Protein AF-A0A401TWD2-F1 (afdb_monomer_lite)

Foldseek 3Di:
DVQVVVVWAFDDDAFDWDDDPNWIKGWGWTQHPVRDIDIDIDTDD

Organism: Chiloscyllium punctatum (NCBI:txid137246)

Structure (mmCIF, N/CA/C/O backbone):
data_AF-A0A401TWD2-F1
#
_entry.id   AF-A0A401TWD2-F1
#
loop_
_atom_site.group_PDB
_atom_site.id
_atom_site.type_symbol
_atom_site.label_atom_id
_atom_site.label_alt_id
_atom_site.label_comp_id
_atom_site.label_asym_id
_atom_site.label_entity_id
_atom_site.label_seq_id
_atom_site.pdbx_PDB_ins_code
_atom_site.Cartn_x
_atom_site.Cartn_y
_atom_site.Cartn_z
_atom_site.occupancy
_atom_site.B_iso_or_equiv
_atom_site.auth_seq_id
_atom_site.auth_comp_id
_atom_site.auth_asym_id
_atom_site.auth_atom_id
_atom_site.pdbx_PDB_model_num
ATOM 1 N N . ALA A 1 1 ? -10.038 4.399 -2.406 1.00 77.81 1 ALA A N 1
ATOM 2 C CA . ALA A 1 1 ? -9.332 3.498 -1.470 1.00 77.81 1 ALA A CA 1
ATOM 3 C C . ALA A 1 1 ? -10.342 2.573 -0.787 1.00 77.81 1 ALA A C 1
ATOM 5 O O . ALA A 1 1 ? -10.992 2.994 0.160 1.00 77.81 1 ALA A O 1
ATOM 6 N N . ALA A 1 2 ? -10.522 1.346 -1.292 1.00 89.12 2 ALA A N 1
ATOM 7 C CA . ALA A 1 2 ? -11.579 0.442 -0.820 1.00 89.12 2 ALA A CA 1
ATOM 8 C C . ALA A 1 2 ? -11.351 -0.060 0.615 1.00 89.12 2 ALA A C 1
ATOM 10 O O . ALA A 1 2 ? -12.264 -0.006 1.430 1.00 89.12 2 ALA A O 1
ATOM 11 N N . GLY A 1 3 ? -10.129 -0.488 0.951 1.00 90.56 3 GLY A N 1
ATOM 12 C CA . GLY A 1 3 ? -9.840 -1.000 2.294 1.00 90.56 3 GLY A CA 1
ATOM 13 C C . GLY A 1 3 ? -10.009 0.053 3.395 1.00 90.56 3 GLY A C 1
ATOM 14 O O . GLY A 1 3 ? -10.562 -0.254 4.442 1.00 90.56 3 GLY A O 1
ATOM 15 N N . VAL A 1 4 ? -9.645 1.315 3.128 1.00 93.06 4 VAL A N 1
ATOM 16 C CA . VAL A 1 4 ? -9.870 2.426 4.074 1.00 93.06 4 VAL A CA 1
ATOM 17 C C . VAL A 1 4 ? -11.359 2.705 4.281 1.00 93.06 4 VAL A C 1
ATOM 19 O O . VAL A 1 4 ? -11.800 2.879 5.412 1.00 93.06 4 VAL A O 1
ATOM 22 N N . ALA A 1 5 ? -12.154 2.678 3.207 1.00 95.31 5 ALA A N 1
ATOM 23 C CA . ALA A 1 5 ? -13.604 2.850 3.294 1.00 95.31 5 ALA A CA 1
ATOM 24 C C . ALA A 1 5 ? -14.304 1.739 4.107 1.00 95.31 5 ALA A C 1
ATOM 26 O O . ALA A 1 5 ? -15.411 1.952 4.587 1.00 95.31 5 ALA A O 1
ATOM 27 N N . ASN A 1 6 ? -13.653 0.584 4.290 1.00 95.44 6 ASN A N 1
ATOM 28 C CA . ASN A 1 6 ? -14.143 -0.546 5.086 1.00 95.44 6 ASN A CA 1
ATOM 29 C C . ASN A 1 6 ? -13.444 -0.661 6.458 1.00 95.44 6 ASN A C 1
ATOM 3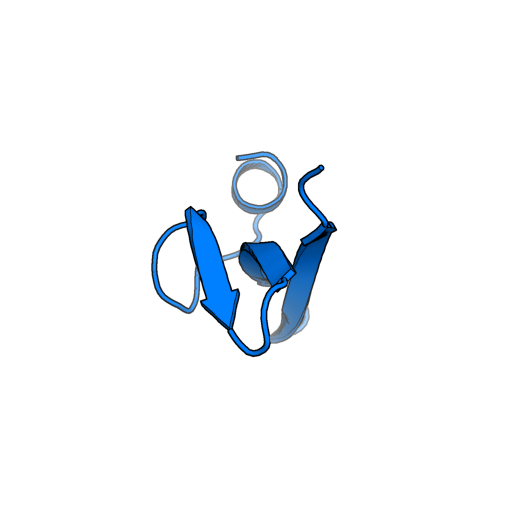1 O O . ASN A 1 6 ? -13.431 -1.728 7.062 1.00 95.44 6 ASN A O 1
ATOM 35 N N . GLY A 1 7 ? -12.844 0.428 6.954 1.00 94.31 7 GLY A N 1
ATOM 36 C CA . GLY A 1 7 ? -12.268 0.496 8.303 1.00 94.31 7 GLY A CA 1
ATOM 37 C C . GLY A 1 7 ? -10.793 0.099 8.413 1.00 94.31 7 GLY A C 1
ATOM 38 O O . GLY A 1 7 ? -10.219 0.183 9.498 1.00 94.31 7 GLY A O 1
ATOM 39 N N . GLY A 1 8 ? -10.148 -0.271 7.304 1.00 95.31 8 GLY A N 1
ATOM 40 C CA . GLY A 1 8 ? -8.702 -0.464 7.267 1.00 95.31 8 GLY A CA 1
ATOM 41 C C . GLY A 1 8 ? -7.941 0.853 7.450 1.00 95.31 8 GLY A C 1
ATOM 42 O O . GLY A 1 8 ? -8.397 1.923 7.046 1.00 95.31 8 GLY A O 1
ATOM 43 N N . LYS A 1 9 ? -6.746 0.794 8.038 1.00 96.00 9 LYS A N 1
ATOM 44 C CA . LYS A 1 9 ? -5.904 1.978 8.273 1.00 96.00 9 LYS A CA 1
ATOM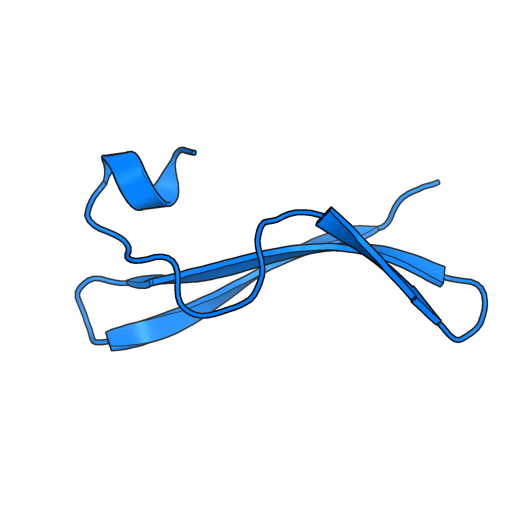 45 C C . LYS A 1 9 ? -4.691 1.981 7.343 1.00 96.00 9 LYS A C 1
ATOM 47 O O . LYS A 1 9 ? -4.026 0.951 7.256 1.00 96.00 9 LYS A O 1
ATOM 52 N N . PRO A 1 10 ? -4.355 3.094 6.668 1.00 94.44 10 PRO A N 1
ATOM 53 C CA . PRO A 1 10 ? -3.055 3.221 6.013 1.00 94.44 10 PRO A CA 1
ATOM 54 C C . PRO A 1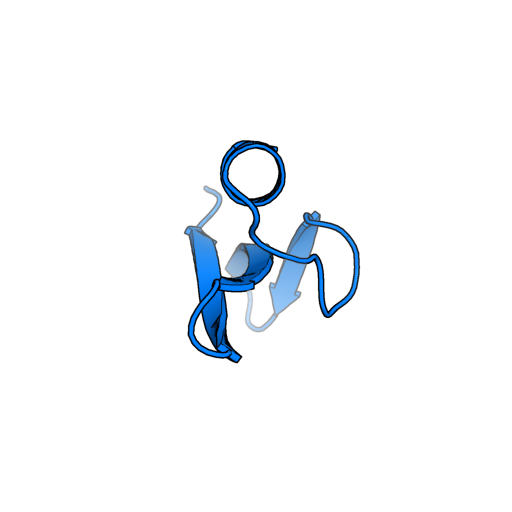 10 ? -1.945 3.167 7.069 1.00 94.44 10 PRO A C 1
ATOM 56 O O . PRO A 1 10 ? -2.098 3.722 8.156 1.00 94.44 10 PRO A O 1
ATOM 59 N N . ILE A 1 11 ? -0.854 2.464 6.767 1.00 93.81 11 ILE A N 1
ATOM 60 C CA . ILE A 1 11 ? 0.220 2.183 7.742 1.00 93.81 11 ILE A CA 1
ATOM 61 C C . ILE A 1 11 ? 1.638 2.409 7.223 1.00 93.81 11 ILE A C 1
ATOM 63 O O . ILE A 1 11 ? 2.584 2.281 7.993 1.00 93.81 11 ILE A O 1
ATOM 67 N N . GLU A 1 12 ? 1.794 2.720 5.943 1.00 91.62 12 GLU A N 1
ATOM 68 C CA . GLU A 1 12 ? 3.081 3.029 5.319 1.00 91.62 12 GLU A CA 1
ATOM 69 C C . GLU A 1 12 ? 2.913 4.225 4.379 1.00 91.62 12 GLU A C 1
ATOM 71 O O . GLU A 1 12 ? 1.898 4.929 4.424 1.00 91.62 12 GLU A O 1
ATOM 76 N N . ASP A 1 13 ? 3.900 4.422 3.508 1.00 89.94 13 ASP A N 1
ATOM 77 C CA . ASP A 1 13 ? 3.826 5.348 2.394 1.00 89.94 13 ASP A CA 1
ATOM 78 C C . ASP A 1 13 ? 2.557 5.141 1.553 1.00 89.94 13 ASP A C 1
ATOM 80 O O . ASP A 1 13 ? 2.049 4.016 1.425 1.00 89.94 13 ASP A O 1
ATOM 84 N N . PRO A 1 14 ? 2.070 6.211 0.904 1.00 93.19 14 PRO A N 1
ATOM 85 C CA . PRO A 1 14 ? 0.931 6.126 0.010 1.00 93.19 14 PRO A CA 1
ATOM 86 C C . PRO A 1 14 ? 1.086 5.032 -1.063 1.00 93.19 14 PRO A C 1
ATOM 88 O O . PRO A 1 14 ? 2.208 4.755 -1.521 1.00 93.19 14 PRO A O 1
ATOM 91 N N . PRO A 1 15 ? -0.042 4.444 -1.514 1.00 95.31 15 PRO A N 1
ATOM 92 C CA . PRO A 1 15 ? -0.051 3.507 -2.627 1.00 95.31 15 PRO A CA 1
ATOM 93 C C . PRO A 1 15 ? 0.668 4.066 -3.854 1.00 95.31 15 PRO A C 1
ATOM 95 O O . PRO A 1 15 ? 0.416 5.199 -4.268 1.00 95.31 15 PRO A O 1
ATOM 98 N N . GLY A 1 16 ? 1.556 3.276 -4.451 1.00 95.19 16 GLY A N 1
ATOM 99 C CA . GLY A 1 16 ? 2.336 3.746 -5.588 1.00 95.19 16 GLY A CA 1
ATOM 100 C C . GLY A 1 16 ? 3.286 2.710 -6.162 1.00 95.19 16 GLY A C 1
ATOM 101 O O . GLY A 1 16 ? 3.429 1.602 -5.642 1.00 95.19 16 GLY A O 1
ATOM 102 N N . VAL A 1 17 ? 3.956 3.102 -7.244 1.00 96.38 17 VAL A N 1
ATOM 103 C CA . VAL A 1 17 ? 4.955 2.263 -7.909 1.00 96.38 17 VAL A CA 1
ATOM 104 C C . VAL A 1 17 ? 6.207 2.163 -7.039 1.00 96.38 17 VAL A C 1
ATOM 106 O O . VAL A 1 17 ? 6.644 3.143 -6.435 1.00 96.38 17 VAL A O 1
ATOM 109 N N . ARG A 1 18 ? 6.766 0.961 -6.959 1.00 95.00 18 ARG A N 1
ATOM 110 C CA . ARG A 1 18 ? 8.084 0.643 -6.420 1.00 95.00 18 ARG A CA 1
ATOM 111 C C . ARG A 1 18 ? 8.828 -0.151 -7.486 1.00 95.00 18 ARG A C 1
ATOM 113 O O . ARG A 1 18 ? 8.248 -1.034 -8.118 1.00 95.00 18 ARG A O 1
ATOM 120 N N . GLU A 1 19 ? 10.090 0.189 -7.700 1.00 95.00 19 GLU A N 1
ATOM 121 C CA . GLU A 1 19 ? 10.924 -0.409 -8.740 1.00 95.00 19 GLU A CA 1
ATOM 122 C C . GLU A 1 19 ? 12.177 -1.026 -8.120 1.00 95.00 19 GLU A C 1
ATOM 124 O O . GLU A 1 19 ? 12.808 -0.428 -7.250 1.00 95.00 19 GLU A O 1
ATOM 129 N N . GLY A 1 20 ? 12.521 -2.234 -8.561 1.00 90.94 20 GLY A N 1
ATOM 130 C CA . GLY A 1 20 ? 13.721 -2.944 -8.131 1.00 90.94 20 GLY A CA 1
ATOM 131 C C . GLY A 1 20 ? 13.923 -4.224 -8.935 1.00 90.94 20 GLY A C 1
ATOM 132 O O . GLY A 1 20 ? 12.956 -4.847 -9.367 1.00 90.94 20 GLY A O 1
ATOM 133 N N . ASN A 1 21 ? 15.180 -4.617 -9.160 1.00 90.12 21 ASN A N 1
ATOM 134 C CA . ASN A 1 21 ? 15.551 -5.823 -9.918 1.00 90.12 21 ASN A CA 1
ATOM 135 C C . ASN A 1 21 ? 14.871 -5.935 -11.301 1.00 90.12 21 ASN A C 1
ATOM 137 O O . ASN A 1 21 ? 14.529 -7.030 -11.740 1.00 90.12 21 ASN A O 1
ATOM 141 N N . GLY A 1 22 ? 14.640 -4.801 -11.973 1.00 91.81 22 GLY A N 1
ATOM 142 C CA . GLY A 1 22 ? 13.978 -4.752 -13.282 1.00 91.81 22 GLY A CA 1
ATOM 143 C C . GLY A 1 22 ? 12.463 -4.998 -13.254 1.00 91.81 22 GLY A C 1
ATOM 144 O O . GLY A 1 22 ? 11.862 -5.152 -14.311 1.00 91.81 22 GLY A O 1
ATOM 145 N N . ILE A 1 23 ? 11.836 -5.034 -12.074 1.00 93.81 23 ILE A N 1
ATOM 146 C CA . ILE A 1 23 ? 10.392 -5.234 -11.906 1.00 93.81 23 ILE A CA 1
ATOM 147 C C . ILE A 1 23 ? 9.766 -3.959 -11.339 1.00 93.81 23 ILE A C 1
ATOM 149 O O . ILE A 1 23 ? 10.264 -3.383 -10.370 1.00 93.81 23 ILE A O 1
ATOM 153 N N . LYS A 1 24 ? 8.627 -3.554 -11.909 1.00 96.12 24 LYS A N 1
ATOM 154 C CA . LYS A 1 24 ? 7.777 -2.480 -11.385 1.00 96.12 24 LYS A CA 1
ATOM 155 C C . LYS A 1 24 ? 6.547 -3.074 -10.704 1.00 96.12 24 LYS A C 1
ATOM 157 O O . LYS A 1 24 ? 5.776 -3.812 -11.318 1.00 96.12 24 LYS A O 1
ATOM 162 N N . LEU A 1 25 ? 6.358 -2.756 -9.428 1.00 96.44 25 LEU A N 1
ATOM 163 C CA . LEU A 1 25 ? 5.216 -3.196 -8.627 1.00 96.44 25 LEU A CA 1
ATOM 164 C C . LEU A 1 25 ? 4.433 -1.982 -8.141 1.00 96.44 25 LEU A C 1
ATOM 166 O O . LEU A 1 25 ? 5.008 -1.070 -7.560 1.00 96.44 25 LEU A O 1
ATOM 170 N N . TYR A 1 26 ? 3.118 -1.980 -8.317 1.00 96.44 26 TYR A N 1
ATOM 171 C CA . TYR A 1 26 ? 2.241 -1.079 -7.581 1.00 96.44 26 TYR A CA 1
ATOM 172 C C . TYR A 1 26 ? 1.891 -1.728 -6.241 1.00 96.44 26 TYR A C 1
ATOM 174 O O . TYR A 1 26 ? 1.300 -2.811 -6.217 1.00 96.44 26 TYR A O 1
ATOM 182 N N . LEU A 1 27 ? 2.278 -1.085 -5.139 1.00 96.50 27 LEU A N 1
ATOM 183 C CA . LEU A 1 27 ? 2.069 -1.587 -3.780 1.00 96.50 27 LEU A CA 1
ATOM 184 C C . LEU A 1 27 ? 1.126 -0.675 -2.999 1.00 96.50 27 LEU A C 1
ATOM 186 O O . LEU A 1 27 ? 1.170 0.546 -3.149 1.00 96.50 27 LEU A O 1
ATOM 190 N N . ALA A 1 28 ? 0.303 -1.272 -2.139 1.00 96.75 28 ALA A N 1
ATOM 191 C CA . ALA A 1 28 ? -0.537 -0.570 -1.175 1.00 96.75 28 ALA A CA 1
ATOM 192 C C . ALA A 1 28 ? -0.594 -1.351 0.143 1.00 96.75 28 ALA A C 1
ATOM 194 O O . ALA A 1 28 ? -0.868 -2.553 0.135 1.00 96.75 28 ALA A O 1
ATOM 195 N N . TYR A 1 29 ? -0.387 -0.663 1.267 1.00 96.19 29 TYR A N 1
ATOM 196 C CA . TYR A 1 29 ? -0.368 -1.274 2.595 1.00 96.19 29 TYR A CA 1
ATOM 197 C C . TYR A 1 29 ? -1.503 -0.767 3.471 1.00 96.19 29 TYR A C 1
ATOM 199 O O . TYR A 1 29 ? -1.777 0.433 3.535 1.00 96.19 29 TYR A O 1
ATOM 207 N N . LEU A 1 30 ? -2.136 -1.696 4.181 1.00 96.75 30 LEU A N 1
ATOM 208 C CA . LEU A 1 30 ? -3.192 -1.410 5.142 1.00 96.75 30 LEU A CA 1
ATOM 209 C C . LEU A 1 30 ? -3.022 -2.267 6.395 1.00 96.75 30 LEU A C 1
ATOM 211 O O . LEU A 1 30 ? -2.469 -3.364 6.345 1.00 96.75 30 LEU A O 1
ATOM 215 N N . ARG A 1 31 ? -3.530 -1.769 7.519 1.00 97.81 31 ARG A N 1
ATOM 216 C CA . ARG A 1 31 ? -3.886 -2.590 8.672 1.00 97.81 31 ARG A CA 1
ATOM 217 C C . ARG A 1 31 ? -5.365 -2.905 8.611 1.00 97.81 31 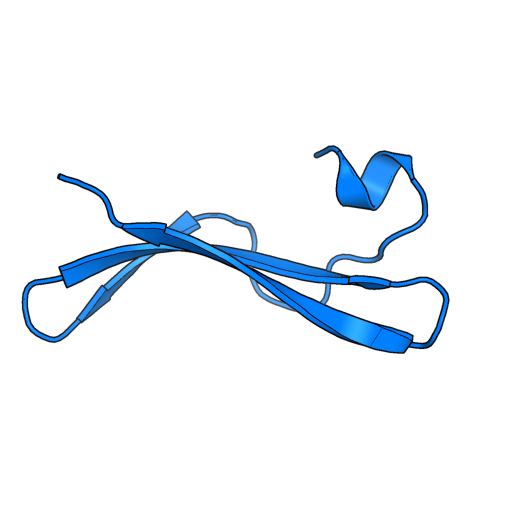ARG A C 1
ATOM 219 O O . ARG A 1 31 ? -6.151 -1.975 8.427 1.00 97.81 31 ARG A O 1
ATOM 226 N N . ASP A 1 32 ? -5.733 -4.168 8.744 1.00 96.25 32 ASP A N 1
ATOM 227 C CA . ASP A 1 32 ? -7.140 -4.535 8.897 1.00 96.25 32 ASP A CA 1
ATOM 228 C C . ASP A 1 32 ? -7.651 -4.252 10.322 1.00 96.25 32 ASP A C 1
ATOM 230 O O . ASP A 1 32 ? -6.941 -3.689 11.163 1.00 96.25 32 ASP A O 1
ATOM 234 N N . LEU A 1 33 ? -8.915 -4.604 10.566 1.00 96.81 33 LEU A N 1
ATOM 235 C CA . LEU A 1 33 ? -9.592 -4.410 11.849 1.00 96.81 33 LEU A CA 1
ATOM 236 C C . LEU A 1 33 ? -9.005 -5.282 12.968 1.00 96.81 33 LEU A C 1
ATOM 238 O O . LEU A 1 33 ?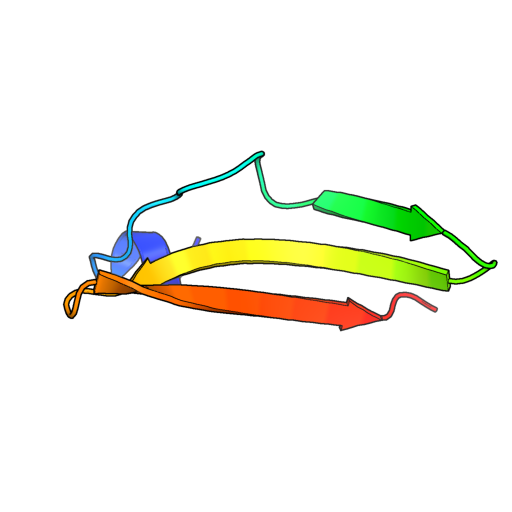 -9.056 -4.884 14.130 1.00 96.81 33 LEU A O 1
ATOM 242 N N . ASP A 1 34 ? -8.398 -6.411 12.606 1.00 97.00 34 ASP A N 1
ATOM 243 C CA . ASP A 1 34 ? -7.776 -7.363 13.528 1.00 97.00 34 ASP A CA 1
ATOM 244 C C . ASP A 1 34 ? -6.304 -7.018 13.815 1.00 97.00 34 ASP A C 1
ATOM 246 O O . ASP A 1 34 ? -5.6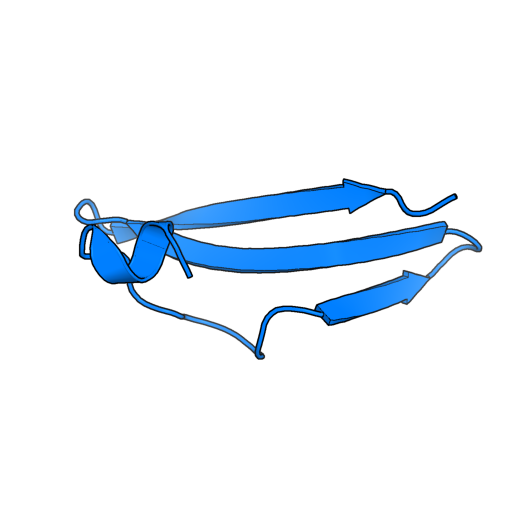35 -7.666 14.618 1.00 97.00 34 ASP A O 1
ATOM 250 N N . GLY A 1 35 ? -5.781 -5.962 13.184 1.00 95.44 35 GLY A N 1
ATOM 251 C CA . GLY A 1 35 ? -4.411 -5.503 13.374 1.00 95.44 35 GLY A CA 1
ATOM 252 C C . GLY A 1 35 ? -3.390 -6.149 12.435 1.00 95.44 35 GLY A C 1
ATOM 253 O O . GLY A 1 35 ? -2.199 -5.838 12.546 1.00 95.44 35 GLY A O 1
ATOM 254 N N . ASN A 1 36 ? -3.812 -6.981 11.480 1.00 97.31 36 ASN A N 1
ATOM 255 C CA . ASN A 1 36 ? -2.917 -7.615 10.521 1.00 97.31 36 ASN A CA 1
ATOM 256 C C . ASN A 1 36 ? -2.412 -6.607 9.494 1.00 97.31 36 ASN A C 1
ATOM 258 O O . ASN A 1 36 ? -3.140 -5.745 8.999 1.00 97.31 36 ASN A O 1
ATOM 262 N N . LYS A 1 37 ? -1.141 -6.753 9.122 1.00 97.00 37 LYS A N 1
ATOM 263 C CA . LYS A 1 37 ? -0.538 -6.005 8.022 1.00 97.00 37 LYS A CA 1
ATOM 264 C C . LYS A 1 37 ? -0.881 -6.688 6.698 1.00 97.00 37 LYS A C 1
ATOM 266 O O . LYS A 1 37 ? -0.397 -7.783 6.429 1.00 97.00 37 LYS A O 1
ATOM 271 N N . ILE A 1 38 ? -1.660 -6.014 5.860 1.00 95.94 38 ILE A N 1
ATOM 272 C CA . ILE A 1 38 ? -2.046 -6.471 4.523 1.00 95.94 38 ILE A CA 1
ATOM 273 C C . ILE A 1 38 ? -1.281 -5.674 3.464 1.00 95.94 38 ILE A C 1
ATOM 275 O O . ILE A 1 38 ? -1.131 -4.455 3.571 1.00 95.94 38 ILE A O 1
ATOM 279 N N . CYS A 1 39 ? -0.828 -6.375 2.425 1.00 95.94 39 CYS A N 1
ATOM 280 C CA . CYS A 1 39 ? -0.214 -5.797 1.235 1.00 95.94 39 CYS A CA 1
ATOM 281 C C . CYS A 1 39 ? -1.005 -6.211 -0.010 1.00 95.94 39 CYS A C 1
ATOM 283 O O . CYS A 1 39 ? -1.198 -7.401 -0.256 1.00 95.94 39 CYS A O 1
ATOM 285 N N . ALA A 1 40 ? -1.436 -5.229 -0.801 1.00 94.88 40 ALA A N 1
ATOM 286 C CA . ALA A 1 40 ? -1.904 -5.449 -2.162 1.00 94.88 40 ALA A CA 1
ATOM 287 C C . ALA A 1 40 ? -0.756 -5.165 -3.136 1.00 94.88 40 ALA A C 1
ATOM 289 O O . ALA A 1 40 ? -0.097 -4.128 -3.039 1.00 94.88 40 ALA A O 1
ATOM 290 N N . MET A 1 41 ? -0.540 -6.079 -4.081 1.00 95.44 41 MET A N 1
ATOM 291 C CA . MET A 1 41 ? 0.544 -6.012 -5.056 1.00 95.44 41 MET A CA 1
ATOM 292 C C . MET A 1 41 ? -0.003 -6.221 -6.466 1.00 95.44 41 MET A C 1
ATOM 294 O O . MET A 1 41 ? -0.682 -7.210 -6.732 1.00 95.44 41 MET A O 1
ATOM 298 N N . HIS A 1 42 ? 0.351 -5.322 -7.382 1.00 96.12 42 HIS A N 1
ATOM 299 C CA . HIS A 1 42 ? 0.118 -5.488 -8.812 1.00 96.12 42 HIS A CA 1
ATOM 300 C C . HIS A 1 42 ? 1.438 -5.342 -9.567 1.00 96.12 42 HIS A C 1
ATOM 302 O O . HIS A 1 42 ? 2.090 -4.301 -9.497 1.00 96.12 42 HIS A O 1
ATOM 308 N N . ARG A 1 43 ? 1.851 -6.398 -10.276 1.00 95.69 43 ARG A N 1
ATOM 309 C CA . ARG A 1 43 ? 3.004 -6.336 -11.176 1.00 95.69 43 ARG A CA 1
ATOM 310 C C . ARG A 1 43 ? 2.599 -5.581 -12.435 1.00 95.69 43 ARG A C 1
ATOM 312 O O . ARG A 1 43 ? 1.669 -6.003 -13.118 1.00 95.69 43 ARG A O 1
ATOM 319 N N . LEU A 1 44 ? 3.282 -4.473 -12.692 1.00 91.56 44 LEU A N 1
ATOM 320 C CA . LEU A 1 44 ? 3.067 -3.677 -13.891 1.00 91.56 44 LEU A CA 1
ATOM 321 C C . LEU A 1 44 ? 3.703 -4.375 -15.108 1.00 91.56 44 LEU A C 1
ATOM 323 O O . LEU A 1 44 ? 4.613 -5.187 -14.909 1.00 91.56 44 LEU A O 1
ATOM 327 N N . PRO A 1 45 ? 3.204 -4.093 -16.326 1.00 86.94 45 PRO A N 1
ATOM 328 C CA . PRO A 1 45 ? 3.769 -4.622 -17.564 1.00 86.94 45 PRO A CA 1
ATOM 329 C C . PRO A 1 45 ? 5.259 -4.312 -17.731 1.00 86.94 45 PRO A C 1
ATOM 331 O O . PRO A 1 45 ? 5.698 -3.230 -17.269 1.00 86.94 45 PRO A O 1
#

Sequence (45 aa):
AAGVANGGKPIEDPPGVREGNGIKLYLAYLRDLDGNKICAMHRLP

Secondary structure (DSSP, 8-state):
-HHHHTT-EE-SSPSEEEEETTEEEEEEEEE-TTS-EEEEEEE--

Radius of gyration: 11.57 Å; chains: 1; bounding box: 30×14×31 Å

InterPro domains:
  IPR029068 Glyoxalase/Bleomycin resistance protein/Dihydroxybiphenyl dioxygenase [G3DSA:3.10.180.10] (1-44)
  IPR029068 Glyoxalase/Bleomycin resistance protein/Dihydroxybiphenyl dioxygenase [SSF54593] (4-44)

pLDDT: mean 94.2, std 3.48, range [77.81, 97.81]